Protein 4DNN (pdb70)

Sequence (93 aa):
GSTPDYLQLNDKKLSSLPNFSGIFNHLERLLDEEISRVRKDYNDTLGSTTPPDYLQLNDKKLSSLPNFSGIFNHLERLLDEEISRVRKDYNDTLN

Secondary structure (DSSP, 8-state):
---TTT----TTT----HHHHTT-SSHHHHHHHHHHHHHH--GGG-/----------TTT----HHHHTT-SSHHHHHHHHHHHHHH--GGG--

Organism: Mus musculus (NCBI:txid10090)

Structure (mmCIF, N/CA/C/O backbone):
data_4DNN
#
_entry.id   4DNN
#
_cell.length_a   33.983
_cell.length_b   36.024
_cell.length_c   92.814
_cell.angle_alpha   90.00
_cell.angle_beta   90.00
_cell.angle_gamma   90.00
#
_symmetry.space_group_name_H-M   'P 21 21 21'
#
loop_
_entity.id
_entity.type
_entity.pdbx_description
1 polymer 'Protein quaking'
2 non-polymer 'CALCIUM ION'
3 water water
#
loop_
_atom_site.group_PDB
_atom_site.id
_atom_site.type_symbol
_atom_site.label_atom_id
_atom_site.label_alt_id
_atom_site.label_comp_id
_atom_site.label_asym_id
_atom_site.label_entity_id
_atom_site.label_seq_id
_atom_site.pdbx_PDB_ins_code
_atom_site.Cartn_x
_atom_site.Cartn_y
_atom_site.Cartn_z
_atom_site.occupancy
_atom_site.B_iso_or_equiv
_atom_site.auth_seq_id
_atom_site.auth_comp_id
_atom_site.auth_asym_id
_atom_site.auth_atom_id
_atom_site.pdbx_PDB_model_num
ATOM 1 N N . GLY A 1 1 ? 17.028 6.758 16.439 1.00 79.85 -2 GLY A N 1
ATOM 2 C CA . GLY A 1 1 ? 17.943 7.541 15.627 1.00 84.52 -2 GLY A CA 1
ATOM 3 C C . GLY A 1 1 ? 18.584 8.668 16.414 1.00 89.22 -2 GLY A C 1
ATOM 4 O O . GLY A 1 1 ? 17.922 9.649 16.769 1.00 92.10 -2 GLY A O 1
A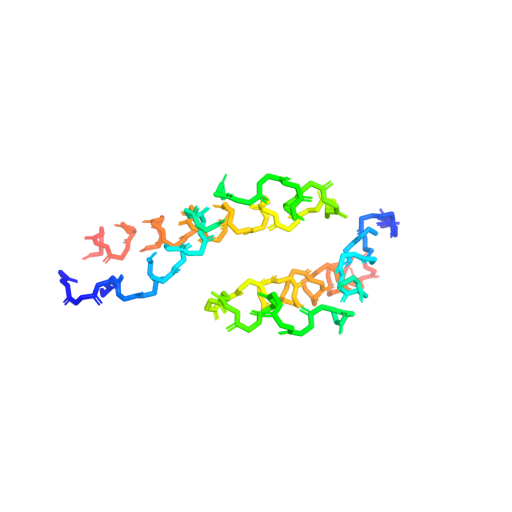TOM 5 N N . SER A 1 2 ? 19.880 8.535 16.682 1.00 91.45 -1 SER A N 1
ATOM 6 C CA . SER A 1 2 ? 20.575 9.456 17.582 1.00 90.81 -1 SER A CA 1
ATOM 7 C C . SER A 1 2 ? 21.367 10.562 16.872 1.00 91.39 -1 SER A C 1
ATOM 8 O O . SER A 1 2 ? 21.838 10.390 15.743 1.00 91.25 -1 SER A O 1
ATOM 11 N N . THR A 1 3 ? 21.496 11.702 17.550 1.00 89.71 14 THR A N 1
ATOM 12 C CA . THR A 1 3 ? 22.248 12.836 17.019 1.00 81.53 14 THR A CA 1
ATOM 13 C C . THR A 1 3 ? 23.512 13.137 17.833 1.00 69.90 14 THR A C 1
ATOM 14 O O . THR A 1 3 ? 23.462 13.392 19.045 1.00 68.41 14 THR A O 1
ATOM 18 N N . PRO A 1 4 ? 24.657 13.104 17.146 1.00 59.01 15 PRO A N 1
ATOM 19 C CA . PRO A 1 4 ? 26.001 13.282 17.700 1.00 55.61 15 PRO A CA 1
ATOM 20 C C . PRO A 1 4 ? 26.352 14.727 18.053 1.00 44.49 15 PRO A C 1
ATOM 21 O O . PRO A 1 4 ? 27.377 14.959 18.678 1.00 42.62 15 PRO A O 1
ATOM 25 N N . ASP A 1 5 ? 25.514 15.678 17.661 1.00 43.86 16 ASP A N 1
ATOM 26 C CA . ASP A 1 5 ? 25.839 17.083 17.845 1.00 38.64 16 ASP A CA 1
ATOM 27 C C . ASP A 1 5 ? 25.945 17.413 19.311 1.00 40.03 16 ASP A C 1
ATOM 28 O O . ASP A 1 5 ? 26.917 18.044 19.739 1.00 32.50 16 ASP A O 1
ATOM 33 N N . TYR A 1 6 ? 24.969 16.954 20.094 1.00 38.37 17 TYR A N 1
ATOM 34 C CA . TYR A 1 6 ? 25.047 17.167 21.529 1.00 36.92 17 TYR A CA 1
ATOM 35 C C . TYR A 1 6 ? 26.321 16.562 22.095 1.00 30.51 17 TYR A C 1
ATOM 36 O O . TYR A 1 6 ? 27.079 17.249 22.768 1.00 30.55 17 TYR A O 1
ATOM 45 N N . LEU A 1 7 ? 26.577 15.286 21.816 1.00 33.73 18 LEU A N 1
ATOM 46 C CA . LEU A 1 7 ? 27.801 14.667 22.327 1.00 34.86 18 LEU A CA 1
ATOM 47 C C . LEU A 1 7 ? 29.038 15.444 21.903 1.00 33.90 18 LEU A C 1
ATOM 48 O O . LEU A 1 7 ? 29.949 15.649 22.705 1.00 34.03 18 LEU A O 1
ATOM 61 N N . GLN A 1 9 ? 29.345 18.628 21.232 1.00 31.52 20 GLN A N 1
ATOM 62 C CA . GLN A 1 9 ? 29.418 19.844 22.043 1.00 31.12 20 GLN A CA 1
ATOM 63 C C . GLN A 1 9 ? 29.969 19.553 23.446 1.00 31.97 20 GLN A C 1
ATOM 64 O O . GLN A 1 9 ? 30.833 20.264 23.949 1.00 30.74 20 GLN A O 1
ATOM 70 N N . LEU A 1 10 ? 29.483 18.492 24.069 1.00 32.28 21 LEU A N 1
ATOM 71 C CA . LEU A 1 10 ? 29.955 18.111 25.393 1.00 28.02 21 LEU A CA 1
ATOM 72 C C . LEU A 1 10 ? 31.453 17.796 25.402 1.00 33.47 21 LEU A C 1
ATOM 73 O O . LEU A 1 10 ? 32.191 18.230 26.286 1.00 34.70 21 LEU A O 1
ATOM 91 N N . ASN A 1 12 ? 33.676 18.879 23.386 1.00 34.33 23 ASN A N 1
ATOM 92 C CA . ASN A 1 12 ? 34.413 20.137 23.250 1.00 32.24 23 ASN A CA 1
ATOM 93 C C . ASN A 1 12 ? 34.504 20.937 24.560 1.00 34.42 23 ASN A C 1
ATOM 94 O O . ASN A 1 12 ? 35.550 21.506 24.861 1.00 31.13 23 ASN A O 1
ATOM 99 N N . ASP A 1 13 ? 33.415 20.977 25.330 1.00 28.15 24 ASP A N 1
ATOM 100 C CA . ASP A 1 13 ? 33.463 21.486 26.709 1.00 28.31 24 ASP A CA 1
ATOM 101 C C . ASP A 1 13 ? 34.489 20.726 27.546 1.00 27.13 24 ASP A C 1
ATOM 102 O O . ASP A 1 13 ? 35.249 21.321 28.315 1.00 23.48 24 ASP A O 1
ATOM 107 N N . LYS A 1 14 ? 34.511 19.406 27.393 1.00 24.19 25 LYS A N 1
ATOM 108 C CA . LYS A 1 14 ? 35.429 18.572 28.163 1.00 23.93 25 LYS A CA 1
ATOM 109 C C . LYS A 1 14 ? 36.883 18.805 27.774 1.00 27.60 25 LYS A C 1
ATOM 110 O O . LYS A 1 14 ? 37.768 18.807 28.628 1.00 31.85 25 LYS A 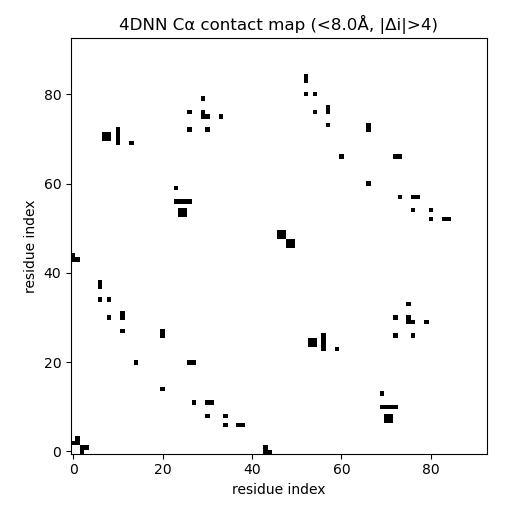O 1
ATOM 116 N N . LYS A 1 15 ? 37.131 18.997 26.481 1.00 28.26 26 LYS A N 1
ATOM 117 C CA . LYS A 1 15 ? 38.485 19.280 26.012 1.00 33.86 26 LYS A CA 1
ATOM 118 C C . LYS A 1 15 ? 38.949 20.587 26.619 1.00 32.16 26 LYS A C 1
ATOM 119 O O . LYS A 1 15 ? 40.091 20.726 27.052 1.00 33.04 26 LYS A O 1
ATOM 125 N N . LEU A 1 16 ? 38.042 21.552 26.631 1.00 34.56 27 LEU A N 1
ATOM 126 C CA . LEU A 1 16 ? 38.316 22.873 27.172 1.00 36.89 27 LEU A CA 1
ATOM 127 C C . LEU A 1 16 ? 38.614 22.803 28.686 1.00 32.81 27 LEU A C 1
ATOM 128 O O . LEU A 1 16 ? 39.603 23.372 29.146 1.00 26.26 27 LEU A O 1
ATOM 146 N N . SER A 1 18 ? 39.723 20.291 30.401 1.00 30.58 29 SER A N 1
ATOM 147 C CA . SER A 1 18 ? 41.013 19.610 30.495 1.00 35.47 29 SER A CA 1
ATOM 148 C C . SER A 1 18 ? 42.163 20.557 30.256 1.00 34.89 29 SER A C 1
ATOM 149 O O . SER A 1 18 ? 43.248 20.357 30.788 1.00 36.46 29 SER A O 1
ATOM 152 N N . SER A 1 19 ? 41.927 21.564 29.420 1.00 36.42 30 SER A N 1
ATOM 153 C CA . SER A 1 19 ? 42.948 22.556 29.072 1.00 40.71 30 SER A CA 1
ATOM 154 C C . SER A 1 19 ? 43.154 23.576 30.174 1.00 39.91 30 SER A C 1
ATOM 155 O O . SER A 1 19 ? 44.128 24.320 30.150 1.00 39.58 30 SER A O 1
ATOM 158 N N . LEU A 1 20 ? 42.229 23.615 31.130 1.00 37.27 31 LEU A N 1
ATOM 159 C CA . LEU A 1 20 ? 42.255 24.618 32.200 1.00 37.39 31 LEU A CA 1
ATOM 160 C C . LEU A 1 20 ? 42.192 23.992 33.591 1.00 36.87 31 LEU A C 1
ATOM 161 O O . LEU A 1 20 ? 41.247 24.240 34.346 1.00 34.95 31 LEU A O 1
ATOM 166 N N . PRO A 1 21 ? 43.199 23.183 33.945 1.00 35.09 32 PRO A N 1
ATOM 167 C CA . PRO A 1 21 ? 43.168 22.476 35.233 1.00 36.15 32 PRO A CA 1
ATOM 168 C C . PRO A 1 21 ? 43.127 23.425 36.436 1.00 34.89 32 PRO A C 1
ATOM 169 O O . PRO A 1 21 ? 42.587 23.064 37.493 1.00 36.89 32 PRO A O 1
ATOM 173 N N . ASN A 1 22 ? 43.682 24.625 36.279 1.00 34.56 33 ASN A N 1
ATOM 174 C CA . ASN A 1 22 ? 43.646 25.629 37.346 1.00 32.94 33 ASN A CA 1
ATOM 175 C C . ASN A 1 22 ? 42.237 26.104 37.678 1.00 31.45 33 ASN A C 1
ATOM 176 O O . ASN A 1 22 ? 41.908 26.296 38.851 1.00 32.88 33 ASN A O 1
ATOM 181 N N . PHE A 1 23 ? 41.419 26.302 36.648 1.00 26.31 34 PHE A N 1
ATOM 182 C CA . PHE A 1 23 ? 40.002 26.653 36.843 1.00 27.68 34 PHE A CA 1
ATOM 183 C C . PHE A 1 23 ? 39.195 25.478 37.306 1.00 27.94 34 PHE A C 1
ATOM 184 O O . PHE A 1 23 ? 38.335 25.610 38.168 1.00 24.06 34 PHE A O 1
ATOM 192 N N . SER A 1 24 ? 39.454 24.317 36.724 1.00 32.55 35 SER A N 1
ATOM 193 C CA . SER A 1 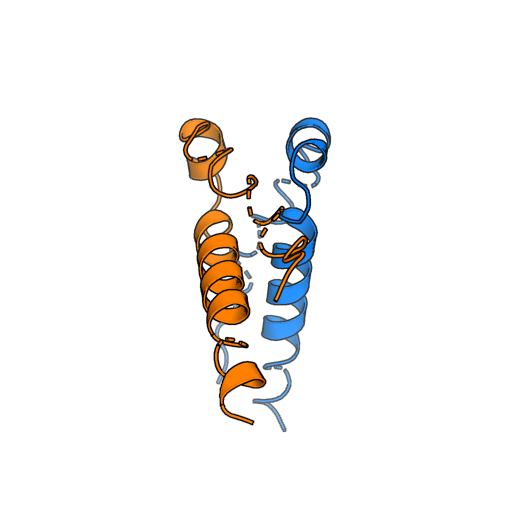24 ? 38.725 23.137 37.154 1.00 35.26 35 SER A CA 1
ATOM 194 C C . SER A 1 24 ? 38.924 22.895 38.658 1.00 32.28 35 SER A C 1
ATOM 195 O O . SER A 1 24 ? 37.975 22.576 39.383 1.00 35.55 35 SER A O 1
ATOM 198 N N . GLY A 1 25 ? 40.156 23.081 39.119 1.00 32.53 36 GLY A N 1
ATOM 199 C CA . GLY A 1 25 ? 40.510 22.829 40.500 1.00 30.65 36 GLY A CA 1
ATOM 200 C C . GLY A 1 25 ? 39.838 23.706 41.539 1.00 37.11 36 GLY A C 1
ATOM 201 O O . GLY A 1 25 ? 39.921 23.399 42.726 1.00 38.78 36 GLY A O 1
ATOM 202 N N . ILE A 1 26 ? 39.191 24.796 41.133 1.00 34.47 37 ILE A N 1
ATOM 203 C CA . ILE A 1 26 ? 38.536 25.663 42.123 1.00 31.60 37 ILE A CA 1
ATOM 204 C C . ILE A 1 26 ? 37.040 25.401 42.252 1.00 33.96 37 ILE A C 1
ATOM 205 O O . ILE A 1 26 ? 36.362 26.081 43.034 1.00 27.02 37 ILE A O 1
ATOM 210 N N . PHE A 1 27 ? 36.539 24.432 41.481 1.00 30.14 38 PHE A N 1
ATOM 211 C CA . PHE A 1 27 ? 35.166 23.943 41.630 1.00 29.42 38 PHE A CA 1
ATOM 212 C C . PHE A 1 27 ? 35.149 22.573 42.299 1.00 30.90 38 PHE A C 1
ATOM 213 O O . PHE A 1 27 ? 36.021 21.749 42.051 1.00 33.19 38 PHE A O 1
ATOM 221 N N . ASN A 1 28 ? 34.153 22.337 43.148 1.00 28.16 39 ASN A N 1
ATOM 222 C CA . ASN A 1 28 ? 34.012 21.047 43.818 1.00 29.79 39 ASN A CA 1
ATOM 223 C C . ASN A 1 28 ? 33.615 19.919 42.856 1.00 30.88 39 ASN A C 1
ATOM 224 O O . ASN A 1 28 ? 34.106 18.806 42.958 1.00 35.15 39 ASN A O 1
ATOM 229 N N . HIS A 1 29 ? 32.718 20.202 41.923 1.00 27.92 40 HIS A N 1
ATOM 230 C CA . HIS A 1 29 ? 32.013 19.116 41.246 1.00 29.68 40 HIS A CA 1
ATOM 231 C C . HIS A 1 29 ? 31.865 19.285 39.762 1.00 28.82 40 HIS A C 1
ATOM 232 O O . HIS A 1 29 ? 31.347 18.387 39.081 1.00 29.65 40 HIS A O 1
ATOM 239 N N . LEU A 1 30 ? 32.324 20.428 39.261 1.00 24.63 41 LEU A N 1
ATOM 240 C CA . LEU A 1 30 ? 31.983 20.876 37.909 1.00 24.85 41 LEU A CA 1
ATOM 241 C C . LEU A 1 30 ? 32.388 19.922 36.785 1.00 27.67 41 LEU A C 1
ATOM 242 O O . LEU A 1 30 ? 31.550 19.534 35.972 1.00 26.99 41 LEU A O 1
ATOM 247 N N . GLU A 1 31 ? 33.661 19.533 36.753 1.00 30.06 42 GLU A N 1
ATOM 248 C CA . GLU A 1 31 ? 34.150 18.613 35.737 1.00 25.77 42 GLU A CA 1
ATOM 249 C C . GLU A 1 31 ? 33.597 17.188 35.857 1.00 29.17 42 GLU A C 1
ATOM 250 O O . GLU A 1 31 ? 33.326 16.557 34.843 1.00 35.22 42 GLU A O 1
ATOM 256 N N . ARG A 1 32 ? 33.431 16.682 37.073 1.00 26.85 43 ARG A N 1
ATOM 257 C CA . ARG A 1 32 ? 32.788 15.379 37.271 1.00 25.58 43 ARG A CA 1
ATOM 258 C C . ARG A 1 32 ? 31.381 15.343 36.675 1.00 27.78 43 ARG A C 1
ATOM 259 O O . ARG A 1 32 ? 30.995 14.360 36.049 1.00 24.34 43 ARG A O 1
ATOM 267 N N . LEU A 1 33 ? 30.620 16.422 36.852 1.00 29.53 44 LEU A N 1
ATOM 268 C CA . LEU A 1 33 ? 29.255 16.480 36.335 1.00 24.58 44 LEU A CA 1
ATOM 269 C C . LEU A 1 33 ? 29.221 16.440 34.800 1.00 28.56 44 LEU A C 1
ATOM 270 O O . LEU A 1 33 ? 28.292 15.896 34.197 1.00 34.62 44 LEU A O 1
ATOM 275 N N . LEU A 1 34 ? 30.226 17.035 34.169 1.00 19.37 45 LEU A N 1
ATOM 276 C CA . LEU A 1 34 ? 30.338 17.021 32.715 1.00 19.50 45 LEU A CA 1
ATOM 277 C C . LEU A 1 34 ? 30.670 15.594 32.261 1.00 25.75 45 LEU A C 1
ATOM 278 O O . LEU A 1 34 ? 30.106 15.095 31.297 1.00 30.36 45 LEU A O 1
ATOM 283 N N . ASP A 1 35 ? 31.579 14.943 32.981 1.00 24.16 46 ASP A N 1
ATOM 284 C CA . ASP A 1 35 ? 31.958 13.562 32.688 1.00 31.80 46 ASP A CA 1
ATOM 285 C C . ASP A 1 35 ? 30.757 12.632 32.772 1.00 30.70 46 ASP A C 1
ATOM 286 O O . ASP A 1 35 ? 30.587 11.745 31.942 1.00 34.63 46 ASP A O 1
ATOM 291 N N . GLU A 1 36 ? 29.944 12.831 33.802 1.00 24.46 47 GLU A N 1
ATOM 292 C CA . GLU A 1 36 ? 28.764 12.016 34.019 1.00 31.86 47 GLU A CA 1
ATOM 293 C C . GLU A 1 36 ? 27.704 12.226 32.948 1.00 30.65 47 GLU A C 1
ATOM 294 O O . GLU A 1 36 ? 27.007 11.289 32.581 1.00 30.27 47 GLU A O 1
ATOM 300 N N . GLU A 1 37 ? 27.582 13.457 32.459 1.00 29.76 48 GLU A N 1
ATOM 301 C CA . GLU A 1 37 ? 26.624 13.755 31.407 1.00 28.89 48 GLU A CA 1
ATOM 302 C C . GLU A 1 37 ? 27.086 13.093 30.106 1.00 28.29 48 GLU A C 1
ATOM 303 O O . GLU A 1 37 ? 26.280 12.530 29.369 1.00 31.75 48 GLU A O 1
ATOM 309 N N . ILE A 1 38 ? 28.385 13.152 29.844 1.00 27.27 49 ILE A N 1
ATOM 310 C CA . ILE A 1 38 ? 28.948 12.536 28.644 1.00 33.75 49 ILE A CA 1
ATOM 311 C C . ILE A 1 38 ? 28.728 11.009 28.664 1.00 31.85 49 ILE A C 1
ATOM 312 O O . ILE A 1 38 ? 28.297 10.436 27.664 1.00 30.97 49 ILE A O 1
ATOM 317 N N . SER A 1 39 ? 28.984 10.374 29.810 1.00 25.22 50 SER A N 1
ATOM 318 C CA . SER A 1 39 ? 28.758 8.935 29.965 1.00 31.89 50 SER A CA 1
ATOM 319 C C . SER A 1 39 ? 27.299 8.583 29.748 1.00 36.81 50 SER A C 1
ATOM 320 O O . SER A 1 39 ? 26.969 7.572 29.108 1.00 35.96 50 SER A O 1
ATOM 323 N N . ARG A 1 40 ? 26.428 9.420 30.299 1.00 38.79 51 ARG A N 1
ATOM 324 C CA . ARG A 1 40 ? 24.992 9.248 30.146 1.00 37.82 51 ARG A CA 1
ATOM 325 C C . ARG A 1 40 ? 24.592 9.323 28.666 1.00 34.06 51 ARG A C 1
ATOM 326 O O . ARG A 1 40 ? 23.882 8.459 28.158 1.00 34.37 51 ARG A O 1
ATOM 334 N N . VAL A 1 41 ? 25.065 10.354 27.976 1.00 32.26 52 VAL A N 1
ATOM 335 C CA . VAL A 1 41 ? 24.728 10.554 26.565 1.00 28.88 52 VAL A CA 1
ATOM 336 C C . VAL A 1 41 ? 25.151 9.360 25.708 1.00 30.71 52 VAL A C 1
ATOM 337 O O . VAL A 1 41 ? 24.370 8.854 24.912 1.00 39.22 52 VAL A O 1
ATOM 341 N N . ARG A 1 42 ? 26.378 8.895 25.903 1.00 30.57 53 ARG A N 1
ATOM 342 C CA . ARG A 1 42 ? 26.897 7.789 25.119 1.00 38.38 53 ARG A CA 1
ATOM 343 C C . ARG A 1 42 ? 26.093 6.529 25.364 1.00 33.89 53 ARG A C 1
ATOM 344 O O . ARG A 1 42 ? 25.765 5.817 24.422 1.00 32.09 53 ARG A O 1
ATOM 352 N N . LYS A 1 43 ? 25.754 6.280 26.627 1.00 32.20 54 LYS A N 1
ATOM 353 C CA . LYS A 1 43 ? 24.937 5.124 26.988 1.00 40.97 54 LYS A CA 1
ATOM 354 C C . LYS A 1 43 ? 23.567 5.199 26.313 1.00 42.87 54 LYS A C 1
ATOM 355 O O . LYS A 1 43 ? 23.060 4.192 25.819 1.00 45.88 54 LYS A O 1
ATOM 361 N N . ASP A 1 44 ? 22.975 6.391 26.296 1.00 39.49 55 ASP A N 1
ATOM 362 C CA . ASP A 1 44 ? 21.671 6.584 25.666 1.00 44.83 55 ASP A CA 1
ATOM 363 C C . ASP A 1 44 ? 21.714 6.338 24.162 1.00 43.53 55 ASP A C 1
ATOM 364 O O . ASP A 1 44 ? 20.865 5.621 23.630 1.00 48.59 55 ASP A O 1
ATOM 377 N N . TYR A 1 46 ? 23.792 4.586 22.463 1.00 37.37 57 TYR A N 1
ATOM 378 C CA . TYR A 1 46 ? 23.964 3.159 22.232 1.00 47.71 57 TYR A CA 1
ATOM 379 C C . TYR A 1 46 ? 22.706 2.350 22.561 1.00 52.46 57 TYR A C 1
ATOM 380 O O . TYR A 1 46 ? 22.400 1.374 21.891 1.00 53.12 57 TYR A O 1
ATOM 389 N N . ASN A 1 47 ? 21.971 2.747 23.591 1.00 53.36 58 ASN A N 1
ATOM 390 C CA . ASN A 1 47 ? 20.788 1.975 23.968 1.00 62.38 58 ASN A CA 1
ATOM 391 C C . ASN A 1 47 ? 19.573 2.194 23.065 1.00 67.66 58 ASN A C 1
ATOM 392 O O . ASN A 1 47 ? 18.704 1.331 22.970 1.00 75.33 58 ASN A O 1
ATOM 397 N N . ASP A 1 48 ? 19.534 3.329 22.371 1.00 70.23 59 ASP A N 1
ATOM 398 C CA . ASP A 1 48 ? 18.542 3.541 21.320 1.00 79.05 59 ASP A CA 1
ATOM 399 C C . ASP A 1 48 ? 18.916 2.758 20.052 1.00 78.19 59 ASP A C 1
ATOM 400 O O . ASP A 1 48 ? 18.462 3.079 18.954 1.00 79.65 59 ASP A O 1
ATOM 405 N N . THR A 1 49 ? 19.757 1.740 20.229 1.00 74.25 60 THR A N 1
ATOM 406 C CA . THR A 1 49 ? 20.190 0.833 19.172 1.00 76.60 60 THR A CA 1
ATOM 407 C C . THR A 1 49 ? 19.637 -0.556 19.489 1.00 77.01 60 THR A C 1
ATOM 408 O O . THR A 1 49 ? 19.479 -1.403 18.606 1.00 77.51 60 THR A O 1
ATOM 412 N N . LEU A 1 50 ? 19.301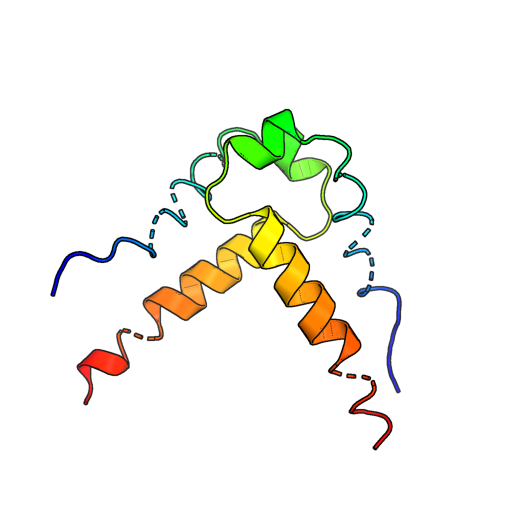 -0.768 20.757 1.00 78.44 61 LEU A N 1
ATOM 413 C CA . LEU A 1 50 ? 18.889 -2.087 21.220 1.00 89.67 61 LEU A CA 1
ATOM 414 C C . LEU A 1 50 ? 17.369 -2.237 21.365 1.00 98.08 61 LEU A C 1
ATOM 415 O O . LEU A 1 50 ? 16.630 -1.251 21.421 1.00 100.78 61 LEU A O 1
ATOM 420 N N A GLY B 1 1 ? 17.147 16.182 58.492 0.59 34.52 -2 GLY B N 1
ATOM 421 C CA A GLY B 1 1 ? 17.755 17.488 58.580 0.59 36.00 -2 GLY B CA 1
ATOM 422 C C A GLY B 1 1 ? 19.162 17.526 58.020 0.59 54.28 -2 GLY B C 1
ATOM 423 O O A GLY B 1 1 ? 19.488 16.846 57.039 0.59 59.96 -2 GLY B O 1
ATOM 424 N N A SER B 1 2 ? 20.000 18.318 58.677 0.59 58.49 -1 SER B N 1
ATOM 425 C CA A SER B 1 2 ? 21.343 18.657 58.219 0.59 55.66 -1 SER B CA 1
ATOM 426 C C A SER B 1 2 ? 22.386 17.557 58.507 0.59 57.50 -1 SER B C 1
ATOM 427 O O A SER B 1 2 ? 22.092 16.622 59.252 0.59 59.88 -1 SER B O 1
ATOM 430 N N A THR B 1 3 ? 23.593 17.645 57.930 0.59 56.30 14 THR B N 1
ATOM 431 N N B THR B 1 3 ? 20.956 15.419 54.454 0.41 42.32 14 THR B N 1
ATOM 432 C CA A THR B 1 3 ? 24.051 18.762 57.082 0.59 50.51 14 THR B CA 1
ATOM 433 C CA B THR B 1 3 ? 22.288 16.001 54.555 0.41 39.92 14 THR B CA 1
ATOM 434 C C A THR B 1 3 ? 24.120 18.430 55.579 0.59 47.15 14 THR B C 1
ATOM 435 C C B THR B 1 3 ? 22.498 17.001 53.424 0.41 36.09 14 THR B C 1
ATOM 436 O O A THR B 1 3 ? 24.787 17.468 55.185 0.59 45.58 14 THR B O 1
ATOM 437 O O B THR B 1 3 ? 22.251 16.686 52.262 0.41 33.52 14 THR B O 1
ATOM 444 N N A PRO B 1 4 ? 23.419 19.231 54.739 0.59 40.17 15 PRO B N 1
ATOM 445 N N B PRO B 1 4 ? 22.931 18.224 53.770 0.41 37.30 15 PRO B N 1
ATOM 446 C CA A PRO B 1 4 ? 23.259 19.023 53.291 0.59 34.75 15 PRO B CA 1
ATOM 447 C CA B PRO B 1 4 ? 23.121 19.294 52.790 0.41 34.15 15 PRO B CA 1
ATOM 448 C C A PRO B 1 4 ? 24.470 19.513 52.512 0.59 31.26 15 PRO B C 1
ATOM 449 C C B PRO B 1 4 ? 24.565 19.629 52.394 0.41 30.72 15 PRO B C 1
ATOM 450 O O A PRO B 1 4 ? 24.372 20.418 51.686 0.59 26.52 15 PRO B O 1
ATOM 451 O O B PRO B 1 4 ? 24.706 20.644 51.715 0.41 28.57 15 PRO B O 1
ATOM 458 N N . ASP B 1 5 ? 25.593 18.870 52.784 1.00 35.08 16 ASP B N 1
ATOM 459 C CA . ASP B 1 5 ? 26.925 19.231 52.313 1.00 30.21 16 ASP B CA 1
ATOM 460 C C . ASP B 1 5 ? 27.059 19.251 50.795 1.00 31.86 16 ASP B C 1
ATOM 461 O O . ASP B 1 5 ? 27.684 20.153 50.242 1.00 31.65 16 ASP B O 1
ATOM 466 N N . TYR B 1 6 ? 26.499 18.250 50.124 1.00 32.14 17 TYR B N 1
ATOM 467 C CA . TYR B 1 6 ? 26.615 18.175 48.668 1.00 32.22 17 TYR B CA 1
ATOM 468 C C . TYR B 1 6 ? 25.948 19.374 48.024 1.00 31.26 17 TYR B C 1
ATOM 469 O O . TYR B 1 6 ? 26.540 20.022 47.176 1.00 26.64 17 TYR B O 1
ATOM 478 N N . LEU B 1 7 ? 24.724 19.675 48.445 1.00 28.26 18 LEU B N 1
ATOM 479 C CA . LEU B 1 7 ? 24.005 20.810 47.897 1.00 25.76 18 LEU B CA 1
ATOM 480 C C . LEU B 1 7 ? 24.795 22.106 48.082 1.00 25.51 18 LEU B C 1
ATOM 481 O O . LEU B 1 7 ? 24.874 22.926 47.169 1.00 24.73 18 LEU B O 1
ATOM 494 N N . GLN B 1 9 ? 28.072 22.567 48.459 1.00 23.90 20 GLN B N 1
ATOM 495 C CA . GLN B 1 9 ? 29.182 22.558 47.508 1.00 25.08 20 GLN B CA 1
ATOM 496 C C . GLN B 1 9 ? 28.744 22.913 46.084 1.00 24.57 20 GLN B C 1
ATOM 497 O O . GLN B 1 9 ? 29.412 23.696 45.397 1.00 21.78 20 GLN B O 1
ATOM 503 N N . LEU B 1 10 ? 27.624 22.350 45.638 1.00 22.27 21 LEU B N 1
ATOM 504 C CA . LEU B 1 10 ? 27.115 22.626 44.286 1.00 21.19 21 LEU B CA 1
ATOM 505 C C . LEU B 1 10 ? 26.723 24.084 44.120 1.00 23.94 21 LEU B C 1
ATOM 506 O O . LEU B 1 10 ? 27.066 24.722 43.131 1.00 21.89 21 LEU B O 1
ATOM 519 N N . ASN B 1 12 ? 27.784 26.571 45.923 1.00 22.76 23 ASN B N 1
ATOM 520 C CA . ASN B 1 12 ? 29.025 27.342 45.879 1.00 24.82 23 ASN B CA 1
ATOM 521 C C . ASN B 1 12 ? 29.667 27.364 44.488 1.00 22.42 23 ASN B C 1
ATOM 522 O O . ASN B 1 12 ? 30.169 28.406 44.020 1.00 22.78 23 ASN B O 1
ATOM 527 N N . ASP B 1 13 ? 29.658 26.214 43.836 1.00 14.81 24 ASP B N 1
ATOM 528 C CA . ASP B 1 13 ? 30.142 26.097 42.453 1.00 20.02 24 ASP B CA 1
ATOM 529 C C . ASP B 1 13 ? 29.319 27.014 41.535 1.00 22.17 24 ASP B C 1
ATOM 530 O O . ASP B 1 13 ? 29.854 27.683 40.645 1.00 19.36 24 ASP B O 1
ATOM 535 N N . LYS B 1 14 ? 28.013 27.038 41.758 1.00 22.60 25 LYS B N 1
ATOM 536 C CA . LYS B 1 14 ? 27.110 27.844 40.940 1.00 22.67 25 LYS B CA 1
ATOM 537 C C . LYS B 1 14 ? 27.382 29.341 41.154 1.00 21.35 25 LYS B C 1
ATOM 538 O O . LYS B 1 14 ? 27.535 30.089 40.182 1.00 24.84 25 LYS B O 1
ATOM 544 N N . LYS B 1 15 ? 27.515 29.762 42.413 1.00 19.40 26 LYS B N 1
ATOM 545 C CA . LYS B 1 15 ? 27.874 31.159 42.692 1.00 21.65 26 LYS B CA 1
ATOM 546 C C . LYS B 1 15 ? 29.200 31.514 42.053 1.00 21.88 26 LYS B C 1
ATOM 547 O O . LYS B 1 15 ? 29.389 32.629 41.567 1.00 24.20 26 LYS B O 1
ATOM 553 N N . LEU B 1 16 ? 30.137 30.572 42.054 1.00 22.20 27 LEU B N 1
ATOM 554 C CA . LEU B 1 16 ? 31.453 30.869 41.493 1.00 22.77 27 LEU B CA 1
ATOM 555 C C . LEU B 1 16 ? 31.338 31.044 39.975 1.00 25.82 27 LEU B C 1
ATOM 556 O O . LEU B 1 16 ? 31.940 31.953 39.405 1.00 25.08 27 LEU B O 1
ATOM 574 N N . SER B 1 18 ? 28.664 32.063 38.346 1.00 23.27 29 SER B N 1
ATOM 575 C CA . SER B 1 18 ? 27.994 33.346 38.130 1.00 27.35 29 SER B CA 1
ATOM 576 C C . SER B 1 18 ? 28.988 34.463 38.265 1.00 34.48 29 SER B C 1
ATOM 577 O O . SER B 1 18 ? 28.868 35.493 37.605 1.00 43.00 29 SER B O 1
ATOM 580 N N . SER B 1 19 ? 29.986 34.250 39.119 1.00 25.74 30 SER B N 1
ATOM 581 C CA . SER B 1 19 ? 30.968 35.286 39.393 1.00 23.71 30 SER B CA 1
ATOM 582 C C . SER B 1 19 ? 31.943 35.390 38.241 1.00 30.88 30 SER B C 1
ATOM 583 O O . SER B 1 19 ? 32.687 36.361 38.137 1.00 32.20 30 SER B O 1
ATOM 586 N N . LEU B 1 20 ? 31.964 34.370 37.385 1.00 29.77 31 LEU B N 1
ATOM 587 C CA . LEU B 1 2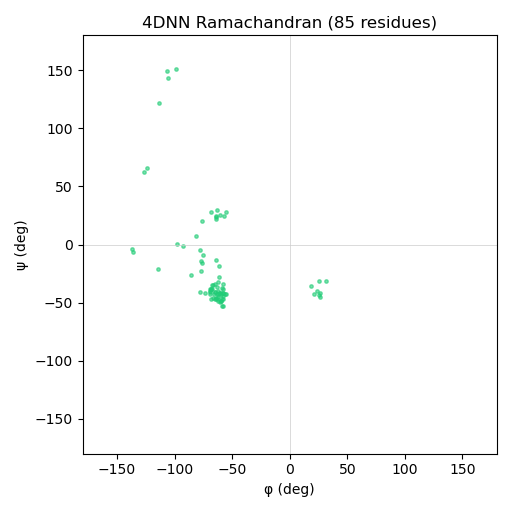0 ? 32.914 34.346 36.269 1.00 42.05 31 LEU B CA 1
ATOM 588 C C . LEU B 1 20 ? 32.220 34.184 34.898 1.00 43.90 31 LEU B C 1
ATOM 589 O O . LEU B 1 20 ? 32.395 33.171 34.222 1.00 40.52 31 LEU B O 1
ATOM 594 N N . PRO B 1 21 ? 31.432 35.195 34.487 1.00 47.39 32 PRO B N 1
ATOM 595 C CA . PRO B 1 21 ? 30.655 35.109 33.243 1.00 45.91 32 PRO B CA 1
ATOM 596 C C . PRO B 1 21 ? 31.510 34.851 32.006 1.00 40.57 32 PRO B C 1
ATOM 597 O O . PRO B 1 21 ? 31.046 34.155 31.104 1.00 41.46 32 PRO B O 1
ATOM 601 N N . ASN B 1 22 ? 32.728 35.382 31.963 1.00 40.52 33 ASN B N 1
ATOM 602 C CA . ASN B 1 22 ? 33.613 35.140 30.821 1.00 46.21 33 ASN B CA 1
ATOM 603 C C . ASN B 1 22 ? 34.100 33.702 30.745 1.00 50.00 33 ASN B C 1
ATOM 604 O O . ASN B 1 22 ? 34.218 33.138 29.654 1.00 48.65 33 ASN B O 1
ATOM 609 N N . PHE B 1 23 ? 34.392 33.115 31.904 1.00 44.51 34 PHE B N 1
ATOM 610 C CA 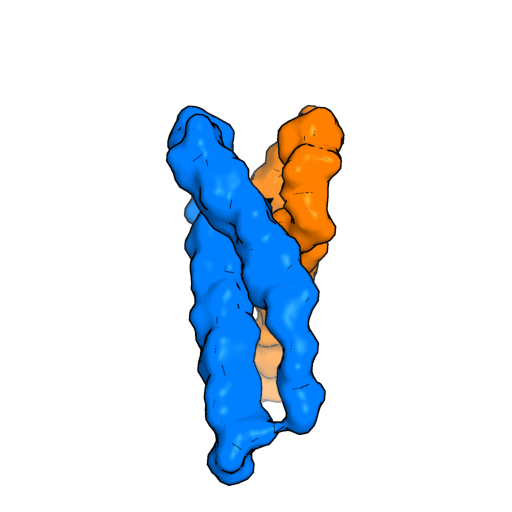. PHE B 1 23 ? 34.765 31.708 31.957 1.00 40.56 34 PHE B CA 1
ATOM 611 C C . PHE B 1 23 ? 33.560 30.835 31.606 1.00 33.40 34 PHE B C 1
ATOM 612 O O . PHE B 1 23 ? 33.657 29.913 30.803 1.00 34.87 34 PHE B O 1
ATOM 620 N N . SER B 1 24 ? 32.420 31.131 32.206 1.00 29.75 35 SER B N 1
ATOM 621 C CA . SER B 1 24 ? 31.230 30.330 31.972 1.00 33.38 35 SER B CA 1
ATOM 622 C C . SER B 1 24 ? 30.796 30.383 30.514 1.00 37.86 35 SER B C 1
ATOM 623 O O . SER B 1 24 ? 30.289 29.408 29.971 1.00 36.16 35 SER B O 1
ATOM 626 N N . GLY B 1 25 ? 31.039 31.522 29.876 1.00 37.68 36 GLY B N 1
ATOM 627 C CA . GLY B 1 25 ? 30.5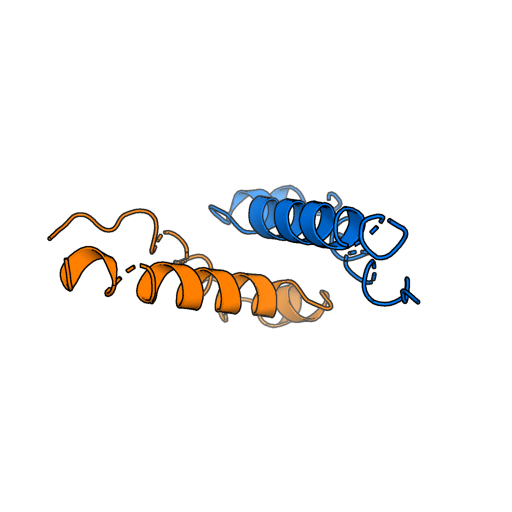70 31.760 28.525 1.00 40.74 36 GLY B CA 1
ATOM 628 C C . GLY B 1 25 ? 31.361 31.106 27.413 1.00 41.32 36 GLY B C 1
ATOM 629 O O . GLY B 1 25 ? 30.965 31.194 26.254 1.00 46.27 36 GLY B O 1
ATOM 630 N N . ILE B 1 26 ? 32.470 30.448 27.738 1.00 37.15 37 ILE B N 1
ATOM 631 C CA . ILE B 1 26 ? 33.227 29.754 26.699 1.00 37.70 37 ILE B CA 1
ATOM 632 C C . ILE B 1 26 ? 32.819 28.284 26.564 1.00 34.28 37 ILE B C 1
ATOM 633 O O . ILE B 1 26 ? 33.354 27.565 25.721 1.00 37.55 37 ILE B O 1
ATOM 638 N N . PHE B 1 27 ? 31.885 27.854 27.408 1.00 32.54 38 PHE B N 1
ATOM 639 C CA . PHE B 1 27 ? 31.339 26.497 27.371 1.00 36.81 38 PHE B CA 1
ATOM 640 C C . PHE B 1 27 ? 29.926 26.479 26.808 1.00 39.87 38 PHE B C 1
ATOM 641 O O . PHE B 1 27 ? 29.172 27.440 26.982 1.00 35.78 38 PHE B O 1
ATOM 649 N N . ASN B 1 28 ? 29.573 25.371 26.158 1.00 38.73 39 ASN B N 1
ATOM 650 C CA . ASN B 1 28 ? 28.251 25.192 25.562 1.00 37.83 39 ASN B CA 1
ATOM 651 C C . ASN B 1 28 ? 27.203 24.849 26.598 1.00 37.52 39 ASN B C 1
ATOM 652 O O . ASN B 1 28 ? 26.062 25.326 26.538 1.00 34.48 39 ASN B O 1
ATOM 657 N N . HIS B 1 29 ? 27.582 23.995 27.544 1.00 32.76 40 HIS B N 1
ATOM 658 C CA . HIS B 1 29 ? 26.590 23.318 28.366 1.00 27.70 40 HIS B CA 1
ATOM 659 C C . HIS B 1 29 ? 26.916 23.274 29.834 1.00 29.78 40 HIS B C 1
ATOM 660 O O . HIS B 1 29 ? 26.095 22.834 30.643 1.00 30.30 40 HIS B O 1
ATOM 667 N N . LEU B 1 30 ? 28.112 23.724 30.190 1.00 31.39 41 LEU B N 1
ATOM 668 C CA . LEU B 1 30 ? 28.628 23.459 31.523 1.00 28.96 41 LEU B CA 1
ATOM 669 C C . LEU B 1 30 ? 27.758 24.024 32.646 1.00 28.72 41 LEU B C 1
ATOM 670 O O . LEU B 1 30 ? 27.418 23.324 33.595 1.00 25.11 41 LEU B O 1
ATOM 675 N N . GLU B 1 31 ? 27.376 25.287 32.543 1.00 28.75 42 GLU B N 1
ATOM 676 C CA . GLU B 1 31 ? 26.587 25.861 33.615 1.00 26.97 42 GLU B CA 1
ATOM 677 C C . GLU B 1 31 ? 25.195 25.239 33.729 1.00 22.34 42 GLU B C 1
ATOM 678 O O . GLU B 1 31 ? 24.680 25.071 34.832 1.00 28.13 42 GLU B O 1
ATOM 684 N N . ARG B 1 32 ? 24.595 24.870 32.604 1.00 25.20 43 ARG B N 1
ATOM 685 C CA . ARG B 1 32 ? 23.263 24.260 32.641 1.00 20.44 43 ARG B CA 1
ATOM 686 C C . ARG B 1 32 ? 23.328 22.898 33.342 1.00 19.56 43 ARG B C 1
ATOM 687 O O . ARG B 1 32 ? 22.470 22.577 34.145 1.00 29.82 43 ARG B O 1
ATOM 695 N N . LEU B 1 33 ? 24.350 22.102 33.049 1.00 25.77 44 LEU B N 1
ATOM 696 C CA . LEU B 1 33 ? 24.525 20.811 33.726 1.00 23.68 44 LEU B CA 1
ATOM 697 C C . LEU B 1 33 ? 24.637 21.012 35.233 1.00 25.90 44 LEU B C 1
ATOM 698 O O . LEU B 1 33 ? 24.104 20.235 36.008 1.00 21.86 44 LEU B O 1
ATOM 703 N N . LEU B 1 34 ? 25.322 22.071 35.653 1.00 23.85 45 LEU B N 1
ATOM 704 C CA . LEU B 1 34 ? 25.392 22.371 37.067 1.00 23.63 45 LEU B CA 1
ATOM 705 C C . LEU B 1 34 ? 23.992 22.737 37.593 1.00 22.49 45 LEU B C 1
ATOM 706 O O . LEU B 1 34 ? 23.582 22.234 38.627 1.00 21.92 45 LEU B O 1
ATOM 711 N N . ASP B 1 35 ? 23.266 23.602 36.883 1.00 22.78 46 ASP B N 1
ATOM 712 C CA . ASP B 1 35 ? 21.904 23.959 37.291 1.00 23.18 46 ASP B CA 1
ATOM 713 C C . ASP B 1 35 ? 21.040 22.711 37.432 1.00 24.58 46 ASP B C 1
ATOM 714 O O . ASP B 1 35 ? 20.253 22.585 38.366 1.00 26.07 46 ASP B O 1
ATOM 719 N N . GLU B 1 36 ? 21.177 21.797 36.483 1.00 26.25 47 GLU B N 1
ATOM 720 C CA . GLU B 1 36 ? 20.328 20.616 36.458 1.00 24.20 47 GLU B CA 1
ATOM 721 C C . GLU B 1 36 ? 20.609 19.676 37.619 1.00 26.42 47 GLU B C 1
ATOM 722 O O . GLU B 1 36 ? 19.681 19.099 38.200 1.00 28.43 47 GLU B O 1
ATOM 728 N N . GLU B 1 37 ? 21.883 19.539 37.971 1.00 21.30 48 GLU B N 1
ATOM 729 C CA . GLU B 1 37 ? 22.268 18.688 39.094 1.00 20.88 48 GLU B CA 1
ATOM 730 C C . GLU B 1 37 ? 21.723 19.253 40.394 1.00 25.26 48 GLU B C 1
ATOM 731 O O . GLU B 1 37 ? 21.229 18.517 41.248 1.00 29.52 48 GLU B O 1
ATOM 737 N N . ILE B 1 38 ? 21.790 20.570 40.532 1.00 21.25 49 ILE B N 1
ATOM 738 C CA . ILE B 1 38 ? 21.251 21.220 41.721 1.00 21.01 49 ILE B CA 1
ATOM 739 C C . ILE B 1 38 ? 19.749 20.952 41.874 1.00 24.19 49 ILE B C 1
ATOM 740 O O . ILE B 1 38 ? 19.296 20.585 42.949 1.00 24.85 49 ILE B O 1
ATOM 745 N N . SER B 1 39 ? 18.981 21.141 40.799 1.00 21.08 50 SER B N 1
ATOM 746 C CA . SER B 1 39 ? 17.549 20.856 40.820 1.00 23.86 50 SER B CA 1
ATOM 747 C C . SER B 1 39 ? 17.248 19.405 41.180 1.00 25.61 50 SER B C 1
ATOM 748 O O . SER B 1 39 ? 16.348 19.129 41.978 1.00 33.55 50 SER B O 1
ATOM 751 N N . ARG B 1 40 ? 18.000 18.485 40.583 1.00 19.21 51 ARG B N 1
ATOM 752 C CA . ARG B 1 40 ? 17.881 17.055 40.889 1.00 25.24 51 ARG B CA 1
ATOM 753 C C . ARG B 1 40 ? 18.120 16.784 42.381 1.00 26.85 51 ARG B C 1
ATOM 754 O O . ARG B 1 40 ? 17.350 16.072 43.021 1.00 27.94 51 ARG B O 1
ATOM 762 N N . VAL B 1 41 ? 19.177 17.376 42.935 1.00 26.93 52 VAL B N 1
ATOM 763 C CA . VAL B 1 41 ? 19.525 17.179 44.343 1.00 23.36 52 VAL B CA 1
ATOM 764 C C . VAL B 1 41 ? 18.435 17.718 45.271 1.00 27.23 52 VAL B C 1
ATOM 765 O O . VAL B 1 41 ? 18.031 17.040 46.209 1.00 30.80 52 VAL B O 1
ATOM 769 N N . ARG B 1 42 ? 17.953 18.931 45.003 1.00 27.79 53 ARG B N 1
ATOM 770 C CA . ARG B 1 42 ? 16.892 19.523 45.825 1.00 26.73 53 ARG B CA 1
ATOM 771 C C . ARG B 1 42 ? 15.621 18.672 45.748 1.00 25.92 53 ARG B C 1
ATOM 772 O O . ARG B 1 42 ? 14.942 18.448 46.764 1.00 21.26 53 ARG B O 1
ATOM 780 N N . LYS B 1 43 ? 15.317 18.180 44.548 1.00 26.04 54 LYS B N 1
ATOM 781 C CA . LYS B 1 43 ? 14.155 17.313 44.349 1.00 30.48 54 LYS B CA 1
ATOM 782 C C . LYS B 1 43 ? 14.274 16.013 45.157 1.00 30.43 54 LYS B C 1
ATOM 783 O O . LYS B 1 43 ? 13.325 15.607 45.817 1.00 33.04 54 LYS B O 1
ATOM 789 N N . ASP B 1 44 ? 15.431 15.358 45.093 1.00 26.77 55 ASP B N 1
ATOM 790 C CA . ASP B 1 44 ? 15.646 14.118 45.840 1.00 29.25 55 ASP B CA 1
ATOM 791 C C . ASP B 1 44 ? 15.572 14.339 47.345 1.00 31.08 55 ASP B C 1
ATOM 792 O O . ASP B 1 44 ? 15.005 13.525 48.069 1.00 30.89 55 ASP B O 1
ATOM 805 N N . TYR B 1 46 ? 13.894 16.464 48.876 1.00 29.35 57 TYR B N 1
ATOM 806 C CA . TYR B 1 46 ? 12.521 16.758 49.251 1.00 31.87 57 TYR B CA 1
ATOM 807 C C . TYR B 1 46 ? 11.685 15.494 49.200 1.00 36.95 57 TYR B C 1
ATOM 808 O O . TYR B 1 46 ? 10.869 15.248 50.079 1.00 37.06 57 TYR B O 1
ATOM 817 N N . ASN B 1 47 ? 11.881 14.700 48.152 1.00 31.82 58 ASN B N 1
ATOM 818 C CA . ASN B 1 47 ? 11.175 13.428 48.033 1.00 41.97 58 ASN B CA 1
ATOM 819 C C . ASN B 1 47 ? 11.521 12.449 49.146 1.00 43.05 58 ASN B C 1
ATOM 820 O O . ASN B 1 47 ? 10.650 11.719 49.600 1.00 45.89 58 ASN B O 1
ATOM 825 N N . ASP B 1 48 ? 12.777 12.442 49.592 1.00 45.67 59 ASP B N 1
ATOM 826 C CA . ASP B 1 48 ? 13.198 11.552 50.684 1.00 54.91 59 ASP B CA 1
ATOM 827 C C . ASP B 1 48 ? 12.438 11.855 51.973 1.00 61.56 59 ASP B C 1
ATOM 828 O O . ASP B 1 48 ? 12.381 11.032 52.886 1.00 64.43 59 ASP B O 1
ATOM 833 N N . THR B 1 49 ? 11.853 13.047 52.019 1.00 60.70 60 THR B N 1
ATOM 834 C CA . THR B 1 49 ? 11.139 13.563 53.178 1.00 62.51 60 THR B CA 1
ATOM 835 C C . THR B 1 49 ? 9.677 13.111 53.190 1.00 64.68 60 THR B C 1
ATOM 836 O O . THR B 1 49 ? 9.054 12.991 54.246 1.00 66.79 60 THR B O 1
ATOM 840 N N . LEU B 1 50 ? 9.144 12.835 52.006 1.00 66.42 61 LEU B N 1
ATOM 841 C CA . LEU B 1 50 ? 7.763 12.393 51.873 1.00 73.31 61 LEU B CA 1
ATOM 842 C C . LEU B 1 50 ? 7.599 10.892 52.157 1.00 86.29 61 LEU B C 1
ATOM 843 O O . LEU B 1 50 ? 6.518 10.328 51.970 1.00 93.22 61 LEU B O 1
ATOM 848 N N . ASN B 1 51 ? 8.676 10.259 52.616 1.00 90.48 62 ASN B N 1
ATOM 849 C CA . ASN B 1 51 ? 8.677 8.830 52.929 1.00 92.69 62 ASN B CA 1
ATOM 850 C C . ASN B 1 51 ? 8.002 8.491 54.262 1.00 88.61 62 ASN B C 1
ATOM 851 O O . ASN B 1 51 ? 8.532 8.787 55.336 1.00 82.63 62 ASN B O 1
#

CATH classification: 1.20.5.4010

Radius of gyration: 15.27 Å; Cα contacts (8 Å, |Δi|>4): 61; chains: 2; bounding box: 36×37×43 Å

InterPro domains:
  IPR004087 K Homology domain [SM00322] (80-174)
  IPR032367 Protein quaking, putative nuclear localisation signal [PF16551] (312-341)
  IPR032377 STAR protein, homodimerisation region [PF16544] (10-62)
  IPR036612 K Homology domain, type 1 superfamily [G3DSA:3.30.1370.10] (72-213)
  IPR036612 K Homology domain, type 1 superfamily [SSF54791] (82-209)
  IPR045071 KH domain-containing BBP-like [PTHR11208] (7-301)
  IPR055256 KHDC4/BBP-like, KH-domain type I [PF22675] (92-179)

Solvent-accessible surface area: 6782 Å² total

Foldseek 3Di:
DDDCPVCVLCVLVVCVCVVVVVVDDCVNVVSVVVNVVRVVVVVVVD/DPPCPVCVLCVLVVCVCCVVVVVDDCVNVVSVVVNVVVVVVVVVVVD

GO terms:
  GO:0005634 nucleus (C, IDA)
  GO:0003729 mRNA binding (F, IDA)
  GO:0003730 mRNA 3'-UTR binding (F, IDA)
  GO:1905870 positive regulation of 3'-UTR-mediated mRNA stabilization (P, IDA)
  GO:0048024 regulation of mRNA splicing, via spliceosome (P, IDA)
  GO:0048714 positive regulation of oligodendrocyte differentiation (P, IDA)
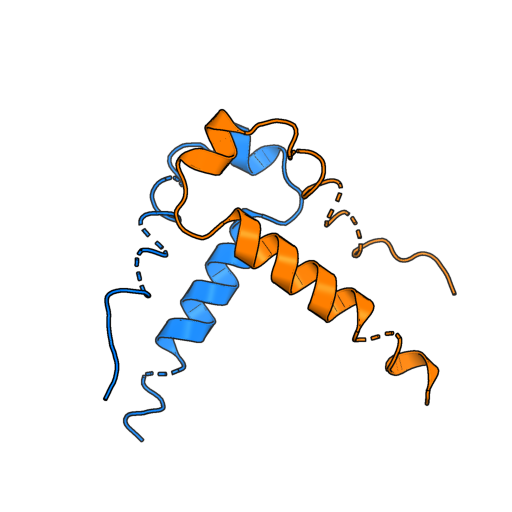  GO:0003713 transcription coactivator activity (F, IMP)
  GO:0045542 positive regulation of cholesterol biosynthetic process (P, IMP)
  GO:0031643 positive regulation of myelination (P, IMP)
  GO:0061158 3'-UTR-mediated mRNA destabilization (P, IDA)
  GO:0005737 cytoplasm (C, IDA)
  GO:0005634 nucleus (C, IMP)
  GO:0017148 negative regulation of translation (P, IDA)
  GO:0160091 spliceosome-depend formation of circular RNA (P, IDA)
  GO:0005634 nucleus (C, EXP)
  GO:0005737 cytoplasm (C, EXP)
  GO:0003729 mRNA binding (F, IMP)
  GO:0003730 mRNA 3'-UTR binding (F, IMP)
  GO:0014004 microglia differentiation (P, IMP)
  GO:1905869 negative regulation of 3'-UTR-mediated mRNA stabilization (P, IMP)

B-factor: mean 38.75, std 16.15, range [14.81, 119.53]